Protein AF-A0A1F4E1X8-F1 (afdb_monomer)

Structure (mmCIF, N/CA/C/O backbone):
data_AF-A0A1F4E1X8-F1
#
_entry.id   AF-A0A1F4E1X8-F1
#
loop_
_atom_site.group_PDB
_atom_site.id
_atom_site.type_symbol
_atom_site.label_atom_id
_atom_site.label_alt_id
_atom_site.label_comp_id
_atom_site.label_asym_id
_atom_site.label_entity_id
_atom_site.label_seq_id
_atom_site.pdbx_PDB_ins_code
_atom_site.Cartn_x
_atom_site.Cartn_y
_atom_site.Cartn_z
_atom_site.occupancy
_atom_site.B_iso_or_equiv
_atom_site.auth_seq_id
_atom_site.auth_comp_id
_atom_site.auth_asym_id
_atom_site.auth_atom_id
_atom_site.pdbx_PDB_model_num
ATOM 1 N N . MET A 1 1 ? 28.359 8.458 -14.375 1.00 60.94 1 MET A N 1
ATOM 2 C CA . MET A 1 1 ? 27.198 7.686 -14.884 1.00 60.94 1 MET A CA 1
ATOM 3 C C . MET A 1 1 ? 26.187 7.576 -13.757 1.00 60.94 1 MET A C 1
ATOM 5 O O . MET A 1 1 ? 26.626 7.516 -12.621 1.00 60.94 1 MET A O 1
ATOM 9 N N . THR A 1 2 ? 24.880 7.568 -14.030 1.00 76.12 2 THR A N 1
ATOM 10 C CA . THR A 1 2 ? 23.882 7.317 -12.972 1.00 76.12 2 THR A CA 1
ATOM 11 C C . THR A 1 2 ? 23.731 5.809 -12.715 1.00 76.12 2 THR A C 1
ATOM 13 O O . THR A 1 2 ? 23.886 5.029 -13.663 1.00 76.12 2 THR A O 1
ATOM 16 N N . PRO A 1 3 ? 23.420 5.372 -11.478 1.00 74.44 3 PRO A N 1
ATOM 17 C CA . PRO A 1 3 ? 23.274 3.952 -11.136 1.00 74.44 3 PRO A CA 1
ATOM 18 C C . PRO A 1 3 ? 22.186 3.251 -11.964 1.00 74.44 3 PRO A C 1
ATOM 20 O O . PRO A 1 3 ? 22.418 2.148 -12.460 1.00 74.44 3 PRO A O 1
ATOM 23 N N . ALA A 1 4 ? 21.064 3.925 -12.239 1.00 74.06 4 ALA A N 1
ATOM 24 C CA . ALA A 1 4 ? 20.021 3.439 -13.146 1.00 74.06 4 ALA A CA 1
ATOM 25 C C . ALA A 1 4 ? 20.551 3.129 -14.560 1.00 74.06 4 ALA A C 1
ATOM 27 O O . ALA A 1 4 ? 20.242 2.090 -15.143 1.00 74.06 4 ALA A O 1
ATOM 28 N N . THR A 1 5 ? 21.417 3.998 -15.097 1.00 81.00 5 THR A N 1
ATOM 29 C CA . THR A 1 5 ? 22.022 3.802 -16.425 1.00 81.00 5 THR A CA 1
ATOM 30 C C . THR A 1 5 ? 22.963 2.597 -16.441 1.00 81.00 5 THR A C 1
ATOM 32 O O . THR A 1 5 ? 23.059 1.908 -17.453 1.00 81.00 5 THR A O 1
ATOM 35 N N . ILE A 1 6 ? 23.662 2.324 -15.334 1.00 83.31 6 ILE A N 1
ATOM 36 C CA . ILE A 1 6 ? 24.550 1.159 -15.211 1.00 83.31 6 ILE A CA 1
ATOM 37 C C . ILE A 1 6 ? 23.730 -0.133 -15.226 1.00 83.31 6 ILE A C 1
ATOM 39 O O . ILE A 1 6 ? 24.081 -1.059 -15.951 1.00 83.31 6 ILE A O 1
ATOM 43 N N . ILE A 1 7 ? 22.614 -0.177 -14.490 1.00 82.19 7 ILE A N 1
ATOM 44 C CA . ILE A 1 7 ? 21.710 -1.337 -14.460 1.00 82.19 7 ILE A CA 1
ATOM 45 C C . ILE A 1 7 ? 21.128 -1.599 -15.855 1.00 82.19 7 ILE A C 1
ATOM 47 O O . ILE A 1 7 ? 21.189 -2.727 -16.340 1.00 82.19 7 ILE A O 1
ATOM 51 N N . GLN A 1 8 ? 20.635 -0.557 -16.530 1.00 80.12 8 GLN A N 1
ATOM 52 C CA . GLN A 1 8 ? 20.043 -0.677 -17.864 1.00 80.12 8 GLN A CA 1
ATOM 53 C C . GLN A 1 8 ? 21.062 -1.139 -18.917 1.00 80.12 8 GLN A C 1
ATOM 55 O O . GLN A 1 8 ? 20.764 -2.008 -19.734 1.00 80.12 8 GLN A O 1
ATOM 60 N N . LYS A 1 9 ? 22.280 -0.585 -18.898 1.00 84.62 9 LYS A N 1
ATOM 61 C CA . LYS A 1 9 ? 23.338 -0.986 -19.836 1.00 84.62 9 LYS A CA 1
ATOM 62 C C . LYS A 1 9 ? 23.840 -2.401 -19.563 1.00 84.62 9 LYS A C 1
ATOM 64 O O . LYS A 1 9 ? 24.003 -3.162 -20.507 1.00 84.62 9 LYS A O 1
ATOM 69 N N . ALA A 1 10 ? 24.001 -2.778 -18.293 1.00 84.62 10 ALA A N 1
ATOM 70 C CA . ALA A 1 10 ? 24.346 -4.146 -17.921 1.00 84.62 10 ALA A CA 1
ATOM 71 C C . ALA A 1 10 ? 23.295 -5.141 -18.438 1.00 84.62 10 ALA A C 1
ATOM 73 O O . ALA A 1 10 ? 23.662 -6.149 -19.037 1.00 84.62 10 ALA A O 1
ATOM 74 N N . GLN A 1 11 ? 22.003 -4.823 -18.300 1.00 84.31 11 GLN A N 1
ATOM 75 C CA . GLN A 1 11 ? 20.916 -5.645 -18.842 1.00 84.31 11 GLN A CA 1
ATOM 76 C C . GLN A 1 11 ? 20.963 -5.752 -20.372 1.00 84.31 11 GLN A C 1
ATOM 78 O O . GLN A 1 11 ? 20.772 -6.844 -20.902 1.00 84.31 11 GLN A O 1
ATOM 83 N N . ALA A 1 12 ? 21.254 -4.655 -21.078 1.00 85.38 12 ALA A N 1
ATOM 84 C CA . ALA A 1 12 ? 21.397 -4.653 -22.536 1.00 85.38 12 ALA A CA 1
ATOM 85 C C . ALA A 1 12 ? 22.574 -5.522 -23.023 1.00 85.38 12 ALA A C 1
ATOM 87 O O . ALA A 1 12 ? 22.482 -6.147 -24.075 1.00 85.38 12 ALA A O 1
ATOM 88 N N . ASP A 1 13 ? 23.643 -5.616 -22.229 1.00 84.31 13 ASP A N 1
ATOM 89 C CA . ASP A 1 13 ? 24.778 -6.526 -22.437 1.00 84.31 13 ASP A CA 1
ATOM 90 C C . ASP A 1 13 ? 24.512 -7.966 -21.930 1.00 84.31 13 ASP A C 1
ATOM 92 O O . ASP A 1 13 ? 25.426 -8.789 -21.874 1.00 84.31 13 ASP A O 1
ATOM 96 N N . GLY A 1 14 ? 23.278 -8.292 -21.526 1.00 85.31 14 GLY A N 1
ATOM 97 C CA . GLY A 1 14 ? 22.894 -9.631 -21.062 1.00 85.31 14 GLY A CA 1
ATOM 98 C C . GLY A 1 14 ? 23.274 -9.948 -19.610 1.00 85.31 14 GLY A C 1
ATOM 99 O O . GLY A 1 14 ? 23.247 -11.111 -19.202 1.00 85.31 14 GLY A O 1
ATOM 100 N N . VAL A 1 15 ? 23.624 -8.936 -18.811 1.00 87.94 15 VAL A N 1
ATOM 101 C CA . VAL A 1 15 ? 23.948 -9.059 -17.383 1.00 87.94 15 VAL A CA 1
ATOM 102 C C . VAL A 1 15 ? 22.785 -8.561 -16.530 1.00 87.94 15 VAL A C 1
ATOM 104 O O . VAL A 1 15 ? 22.489 -7.374 -16.446 1.00 87.94 15 VAL A O 1
ATOM 107 N N . THR A 1 16 ? 22.149 -9.480 -15.817 1.00 84.06 16 THR A N 1
ATOM 108 C CA . THR A 1 16 ? 21.112 -9.177 -14.831 1.00 84.06 16 THR A CA 1
ATOM 109 C C . THR A 1 16 ? 21.729 -9.019 -13.446 1.00 84.06 16 THR A C 1
ATOM 111 O O . THR A 1 16 ? 22.480 -9.880 -12.986 1.00 84.06 16 THR A O 1
ATOM 114 N N . LEU A 1 17 ? 21.389 -7.932 -12.757 1.00 83.19 17 LEU A N 1
ATOM 115 C CA . LEU A 1 17 ? 21.809 -7.666 -11.383 1.00 83.19 17 LEU A CA 1
ATOM 116 C C . LEU A 1 17 ? 20.647 -7.954 -10.435 1.00 83.19 17 LEU A C 1
ATOM 118 O O . LEU A 1 17 ? 19.579 -7.366 -10.565 1.00 83.19 17 LEU A O 1
ATOM 122 N N . ILE A 1 18 ? 20.859 -8.854 -9.479 1.00 78.62 18 ILE A N 1
ATOM 123 C CA . ILE A 1 18 ? 19.856 -9.260 -8.494 1.00 78.62 18 ILE A CA 1
ATOM 124 C C . ILE A 1 18 ? 20.392 -8.936 -7.106 1.00 78.62 18 ILE A C 1
ATOM 126 O O . ILE A 1 18 ? 21.485 -9.371 -6.736 1.00 78.62 18 ILE A O 1
ATOM 130 N N . LEU A 1 19 ? 19.624 -8.189 -6.317 1.00 80.56 19 LEU A N 1
ATOM 131 C CA . LEU A 1 19 ? 19.955 -7.944 -4.919 1.00 80.56 19 LEU A CA 1
ATOM 132 C C . LEU A 1 19 ? 19.470 -9.117 -4.060 1.00 80.56 19 LEU A C 1
ATOM 134 O O . LEU A 1 19 ? 18.307 -9.504 -4.108 1.00 80.56 19 LEU A O 1
ATOM 138 N N . SER A 1 20 ? 20.375 -9.683 -3.268 1.00 71.31 20 SER A N 1
ATOM 139 C CA . SER A 1 20 ? 20.057 -10.737 -2.302 1.00 71.31 20 SER A CA 1
ATOM 140 C C . SER A 1 20 ? 19.479 -10.123 -1.018 1.00 71.31 20 SER A C 1
ATOM 142 O O . SER A 1 20 ? 19.856 -8.999 -0.681 1.00 71.31 20 SER A O 1
ATOM 144 N N . PRO A 1 21 ? 18.668 -10.858 -0.230 1.00 57.62 21 PRO A N 1
ATOM 145 C CA . PRO A 1 21 ? 18.112 -10.370 1.042 1.00 57.62 21 PRO A CA 1
ATOM 146 C C . PRO A 1 21 ? 19.171 -9.888 2.047 1.00 57.62 21 PRO A C 1
ATOM 148 O O . PRO A 1 21 ? 18.915 -9.010 2.862 1.00 57.62 21 PRO A O 1
ATOM 151 N N . SER A 1 22 ? 20.392 -10.421 1.952 1.00 68.12 22 SER A N 1
ATOM 152 C CA . SER A 1 22 ? 21.562 -10.019 2.741 1.00 68.12 22 SER A CA 1
ATOM 153 C C . SER A 1 22 ? 22.241 -8.721 2.269 1.00 68.12 22 SER A C 1
ATOM 155 O O . SER A 1 22 ? 23.278 -8.348 2.810 1.00 68.12 22 SER A O 1
ATOM 157 N N . GLY A 1 23 ? 21.719 -8.046 1.239 1.00 66.75 23 GLY A N 1
ATOM 158 C CA . GLY A 1 23 ? 22.307 -6.824 0.675 1.00 66.75 23 GLY A CA 1
ATOM 159 C C . GLY A 1 23 ? 23.477 -7.064 -0.288 1.00 66.75 23 GLY A C 1
ATOM 160 O O . GLY A 1 23 ? 24.244 -6.149 -0.578 1.00 66.75 23 GLY A O 1
ATOM 161 N N . THR A 1 24 ? 23.640 -8.290 -0.791 1.00 76.06 24 THR A N 1
ATOM 162 C CA . THR A 1 24 ? 24.697 -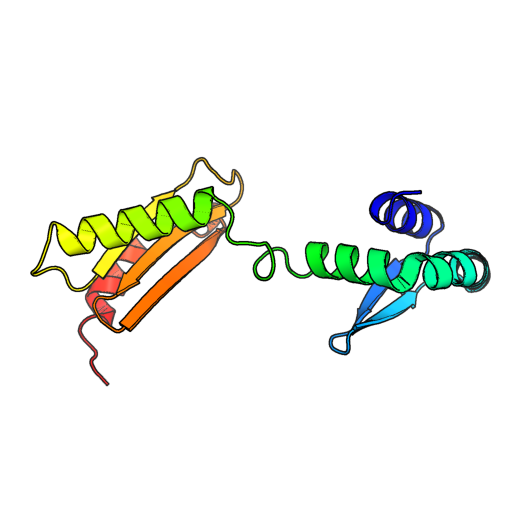8.628 -1.761 1.00 76.06 24 THR A CA 1
ATOM 163 C C . THR A 1 24 ? 24.164 -8.585 -3.192 1.00 76.06 24 THR A C 1
ATOM 165 O O . THR A 1 24 ? 23.126 -9.181 -3.475 1.00 76.06 24 THR A O 1
ATOM 168 N N . ILE A 1 25 ? 24.882 -7.924 -4.107 1.00 81.81 25 ILE A N 1
ATOM 169 C CA . ILE A 1 25 ? 24.559 -7.927 -5.542 1.00 81.81 25 ILE A CA 1
ATOM 170 C C . ILE A 1 25 ? 25.085 -9.218 -6.169 1.00 81.81 25 ILE A C 1
ATOM 172 O O . ILE A 1 25 ? 26.279 -9.515 -6.097 1.00 81.81 25 ILE A O 1
ATOM 176 N N . LYS A 1 26 ? 24.199 -9.959 -6.827 1.00 82.19 26 LYS A N 1
ATOM 177 C CA . LYS A 1 26 ? 24.525 -11.099 -7.676 1.00 82.19 26 LYS A CA 1
ATOM 178 C C . LYS A 1 26 ? 24.362 -10.687 -9.135 1.00 82.19 26 LYS A C 1
ATOM 180 O O . LYS A 1 26 ? 23.270 -10.310 -9.544 1.00 82.19 26 LYS A O 1
ATOM 185 N N . ALA A 1 27 ? 25.438 -10.770 -9.910 1.00 84.50 27 ALA A N 1
ATOM 186 C CA . ALA A 1 27 ? 25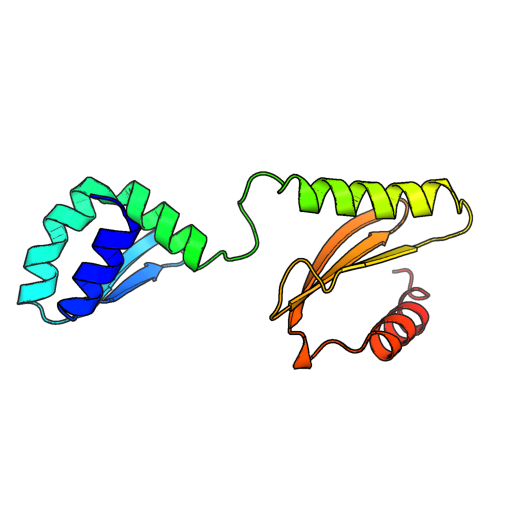.386 -10.611 -11.359 1.00 84.50 27 ALA A CA 1
ATOM 187 C C . ALA A 1 27 ? 25.191 -11.987 -12.010 1.00 84.50 27 ALA A C 1
ATOM 189 O O . ALA A 1 27 ? 25.929 -12.927 -11.705 1.00 84.50 27 ALA A O 1
ATOM 190 N N . ALA A 1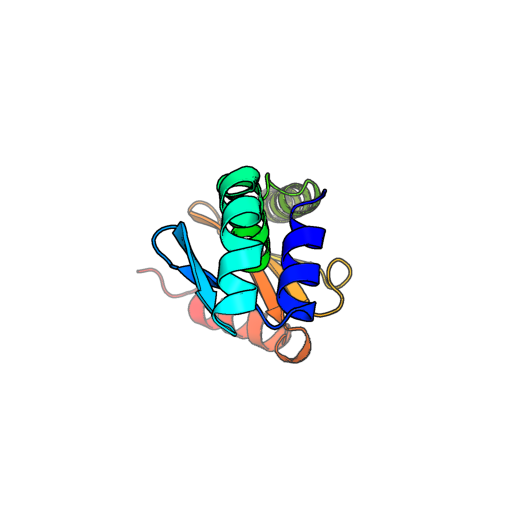 28 ? 24.197 -12.111 -12.880 1.00 82.50 28 ALA A N 1
ATOM 19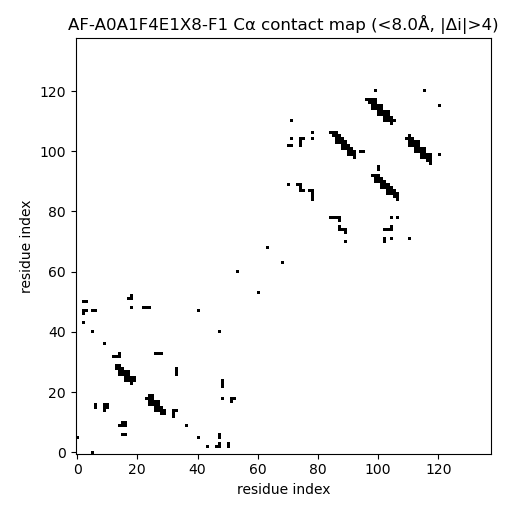1 C CA . ALA A 1 28 ? 23.905 -13.308 -13.655 1.00 82.50 28 ALA A CA 1
ATOM 192 C C . ALA A 1 28 ? 23.897 -12.950 -15.143 1.00 82.50 28 ALA A C 1
ATOM 194 O O . ALA A 1 28 ? 23.275 -11.971 -15.533 1.00 82.50 28 ALA A O 1
ATOM 195 N N . GLY A 1 29 ? 24.594 -13.723 -15.967 1.00 85.56 29 GLY A N 1
ATOM 196 C CA . GLY A 1 29 ? 24.742 -13.448 -17.393 1.00 85.56 29 GLY A CA 1
ATOM 197 C C . GLY A 1 29 ? 25.935 -14.193 -17.974 1.00 85.56 29 GLY A C 1
ATOM 198 O O . GLY A 1 29 ? 26.547 -15.030 -17.301 1.00 85.56 29 GLY A O 1
ATOM 199 N N . GLU A 1 30 ? 26.277 -13.874 -19.218 1.00 87.62 30 GLU A N 1
ATOM 200 C CA . GLU A 1 30 ? 27.468 -14.411 -19.869 1.00 87.62 30 GLU A CA 1
ATOM 201 C C . GLU A 1 30 ? 28.740 -14.015 -19.101 1.00 87.62 30 GLU A C 1
ATOM 203 O O . GLU A 1 30 ? 28.899 -12.874 -18.665 1.00 87.62 30 GLU A O 1
ATOM 208 N N . ARG A 1 31 ? 29.668 -14.963 -18.919 1.00 82.31 31 ARG A N 1
ATOM 209 C CA . ARG A 1 31 ? 30.850 -14.783 -18.059 1.00 82.31 31 ARG A CA 1
ATOM 210 C C . ARG A 1 31 ? 31.749 -13.628 -18.510 1.00 82.31 31 ARG A C 1
ATOM 212 O O . ARG A 1 31 ? 32.330 -12.954 -17.659 1.00 82.31 31 ARG A O 1
ATOM 219 N N . GLU A 1 32 ? 31.853 -13.386 -19.814 1.00 86.12 32 GLU A N 1
ATOM 220 C CA . GLU A 1 32 ? 32.643 -12.281 -20.366 1.00 86.12 32 GLU A CA 1
ATOM 221 C C . GLU A 1 32 ? 31.993 -10.924 -20.078 1.00 86.12 32 GLU A C 1
ATOM 223 O O . GLU A 1 32 ? 32.658 -10.012 -19.579 1.00 86.12 32 GLU A O 1
ATOM 228 N N . ALA A 1 33 ? 30.680 -10.815 -20.290 1.00 86.06 33 ALA A N 1
ATOM 229 C CA . ALA A 1 33 ? 29.912 -9.621 -19.962 1.00 86.06 33 ALA A CA 1
ATOM 230 C C . ALA A 1 33 ? 29.934 -9.332 -18.448 1.00 86.06 33 ALA A C 1
ATOM 232 O O . ALA A 1 33 ? 30.209 -8.207 -18.030 1.00 86.06 33 ALA A O 1
ATOM 233 N N . VAL A 1 34 ? 29.755 -10.352 -17.602 1.00 86.44 34 VAL A N 1
ATOM 234 C CA . VAL A 1 34 ? 29.836 -10.210 -16.137 1.00 86.44 34 VAL A CA 1
ATOM 235 C C . VAL A 1 34 ? 31.221 -9.720 -15.699 1.00 86.44 34 VAL A C 1
ATOM 237 O O . VAL A 1 34 ? 31.309 -8.810 -14.875 1.00 86.44 34 VAL A O 1
ATOM 240 N N . ASN A 1 35 ? 32.304 -10.264 -16.265 1.00 87.31 35 ASN A N 1
ATOM 241 C CA . ASN A 1 35 ? 33.668 -9.814 -15.963 1.00 87.31 35 ASN A CA 1
ATOM 242 C C . ASN A 1 35 ? 33.928 -8.365 -16.401 1.00 87.31 35 ASN A C 1
ATOM 244 O O . ASN A 1 35 ? 34.647 -7.648 -15.707 1.00 87.31 35 ASN A O 1
ATOM 248 N N . ARG A 1 36 ? 33.321 -7.921 -17.509 1.00 87.06 36 ARG A N 1
ATOM 249 C CA . ARG A 1 36 ? 33.401 -6.531 -17.986 1.00 87.06 36 ARG A CA 1
ATOM 250 C C . ARG A 1 36 ? 32.689 -5.559 -17.044 1.00 87.06 36 ARG A C 1
ATOM 252 O O . ARG A 1 36 ? 33.201 -4.473 -16.787 1.00 87.06 36 ARG A O 1
ATOM 259 N N . TRP A 1 37 ? 31.538 -5.957 -16.505 1.00 88.88 37 TRP A N 1
ATOM 260 C CA . TRP A 1 37 ? 30.720 -5.113 -15.632 1.00 88.88 37 TRP A CA 1
ATOM 261 C C . TRP A 1 37 ? 31.144 -5.149 -14.154 1.00 88.88 37 TRP A C 1
ATOM 263 O O . TRP A 1 37 ? 30.931 -4.177 -13.435 1.00 88.88 37 TRP A O 1
ATOM 273 N N . LEU A 1 38 ? 31.804 -6.215 -13.694 1.00 84.06 38 LEU A N 1
ATOM 274 C CA . LEU A 1 38 ? 32.321 -6.380 -12.326 1.00 84.06 38 LEU A CA 1
ATOM 275 C C . LEU A 1 38 ? 33.099 -5.172 -11.752 1.00 84.06 38 LEU A C 1
ATOM 277 O O . LEU A 1 38 ? 32.801 -4.794 -10.616 1.00 84.06 38 LEU A O 1
ATOM 281 N N . PRO A 1 39 ? 34.075 -4.557 -12.454 1.00 87.50 39 PRO A N 1
ATOM 282 C CA . PRO A 1 39 ? 34.786 -3.382 -11.939 1.00 87.50 39 PRO A CA 1
ATOM 283 C C . PRO A 1 39 ? 33.871 -2.158 -11.787 1.00 87.50 39 PRO A C 1
ATOM 285 O O . PRO A 1 39 ? 33.917 -1.498 -10.752 1.00 87.50 39 PRO A O 1
ATOM 288 N N . ILE A 1 40 ? 32.978 -1.920 -12.752 1.00 86.44 40 ILE A N 1
ATOM 289 C CA . ILE A 1 40 ? 32.021 -0.800 -12.742 1.00 86.44 40 ILE A CA 1
ATOM 290 C C . ILE A 1 40 ? 31.008 -0.970 -11.598 1.00 86.44 40 ILE A C 1
ATOM 292 O O . ILE A 1 40 ? 30.717 -0.031 -10.860 1.00 86.44 40 ILE A O 1
ATOM 296 N N . ILE A 1 41 ? 30.511 -2.196 -11.397 1.00 84.00 41 ILE A N 1
ATOM 297 C CA . ILE A 1 41 ? 29.591 -2.531 -10.300 1.00 84.00 41 ILE A CA 1
ATOM 298 C C . ILE A 1 41 ? 30.275 -2.363 -8.941 1.00 84.00 41 ILE A C 1
ATOM 300 O O . ILE A 1 41 ? 29.626 -1.973 -7.977 1.00 84.00 41 ILE A O 1
ATOM 304 N N . ARG A 1 42 ? 31.574 -2.672 -8.831 1.00 84.38 42 ARG A N 1
ATOM 305 C CA . ARG A 1 42 ? 32.333 -2.492 -7.584 1.00 84.38 42 ARG A CA 1
ATOM 306 C C . ARG A 1 42 ? 32.561 -1.021 -7.253 1.00 84.38 42 ARG A C 1
ATOM 308 O O . ARG A 1 42 ? 32.445 -0.669 -6.084 1.00 84.38 42 ARG A O 1
ATOM 315 N N . GLU A 1 43 ? 32.850 -0.196 -8.255 1.00 84.75 43 GLU A N 1
ATOM 316 C CA . GLU A 1 43 ? 33.026 1.252 -8.104 1.00 84.75 43 GLU A CA 1
ATOM 317 C C . GLU A 1 43 ? 31.734 1.925 -7.619 1.00 84.75 43 GLU A C 1
ATOM 319 O O . GLU A 1 43 ? 31.742 2.644 -6.623 1.00 84.75 43 GLU A O 1
ATOM 324 N N . HIS A 1 44 ? 30.599 1.587 -8.236 1.00 82.25 44 HIS A N 1
ATOM 325 C CA . HIS A 1 44 ? 29.288 2.159 -7.911 1.00 82.25 44 HIS A CA 1
ATOM 326 C C . HIS A 1 44 ? 28.431 1.273 -6.995 1.00 82.25 44 HIS A C 1
ATOM 328 O O . HIS A 1 44 ? 27.207 1.403 -6.957 1.00 82.25 44 HIS A O 1
ATOM 334 N N . LYS A 1 45 ? 29.046 0.352 -6.240 1.00 80.44 45 LYS A N 1
ATOM 335 C CA . LYS A 1 45 ? 28.327 -0.708 -5.512 1.00 80.44 45 LYS A CA 1
ATOM 336 C C . LYS A 1 45 ? 27.223 -0.164 -4.612 1.00 80.44 45 LYS A C 1
ATOM 338 O O . LYS A 1 45 ? 26.110 -0.672 -4.654 1.00 80.44 45 LYS A O 1
ATOM 343 N N . ASN A 1 46 ? 27.529 0.842 -3.796 1.00 77.81 46 ASN A N 1
ATOM 344 C CA . ASN A 1 46 ? 26.576 1.384 -2.826 1.00 77.81 46 ASN A CA 1
ATOM 345 C C . ASN A 1 46 ? 25.393 2.074 -3.516 1.00 77.81 46 ASN A C 1
ATOM 347 O O . ASN A 1 46 ? 24.252 1.883 -3.109 1.00 77.81 46 ASN A O 1
ATOM 351 N N . GLU A 1 47 ? 25.655 2.814 -4.593 1.00 79.00 47 GLU A N 1
ATOM 352 C CA . GLU A 1 47 ? 24.616 3.490 -5.373 1.00 79.00 47 GLU A CA 1
ATOM 353 C C . GLU A 1 47 ? 23.725 2.482 -6.108 1.00 79.00 47 GLU A C 1
ATOM 355 O O . GLU A 1 47 ? 22.507 2.606 -6.080 1.00 79.00 47 GLU A O 1
ATOM 360 N N . ILE A 1 48 ? 24.312 1.431 -6.692 1.00 82.06 48 ILE A N 1
ATOM 361 C CA . ILE A 1 48 ? 23.569 0.348 -7.352 1.00 82.06 48 ILE A CA 1
ATOM 362 C C . ILE A 1 48 ? 22.761 -0.460 -6.331 1.00 82.06 48 ILE A C 1
ATOM 364 O O . ILE A 1 48 ? 21.633 -0.837 -6.624 1.00 82.06 48 ILE A O 1
ATOM 368 N N . VAL A 1 49 ? 23.296 -0.727 -5.131 1.00 81.50 49 VAL A N 1
ATOM 369 C CA . VAL A 1 49 ? 22.525 -1.369 -4.051 1.00 81.50 49 VAL A CA 1
ATOM 370 C C . VAL A 1 49 ? 21.342 -0.496 -3.657 1.00 81.50 49 VAL A C 1
ATOM 372 O O . VAL A 1 49 ? 20.254 -1.037 -3.508 1.00 81.50 49 VAL A O 1
ATOM 375 N N . ASN A 1 50 ? 21.531 0.815 -3.499 1.00 72.50 50 ASN A N 1
ATOM 376 C CA . ASN A 1 50 ? 20.443 1.727 -3.152 1.00 72.50 50 ASN A CA 1
ATOM 377 C C . ASN A 1 50 ? 19.384 1.784 -4.252 1.00 72.50 50 ASN A C 1
ATOM 379 O O . ASN A 1 50 ? 18.206 1.708 -3.936 1.00 72.50 50 ASN A O 1
ATOM 383 N N . GLU A 1 51 ? 19.789 1.820 -5.520 1.00 77.38 51 GLU A N 1
ATOM 384 C CA . GLU A 1 51 ? 18.863 1.843 -6.653 1.00 77.38 51 GLU A CA 1
ATOM 385 C C . GLU A 1 51 ? 18.121 0.510 -6.817 1.00 77.38 51 GLU A C 1
ATOM 387 O O . GLU A 1 51 ? 16.905 0.485 -6.969 1.00 77.38 51 GLU A O 1
ATOM 392 N N . LEU A 1 52 ? 18.821 -0.626 -6.709 1.00 77.69 52 LEU A N 1
ATOM 393 C CA . LEU A 1 52 ? 18.197 -1.954 -6.725 1.00 77.69 52 LEU A CA 1
ATOM 394 C C . LEU A 1 52 ? 17.321 -2.181 -5.493 1.00 77.69 52 LEU A C 1
ATOM 396 O O . LEU A 1 52 ? 16.316 -2.879 -5.579 1.00 77.69 52 LEU A O 1
ATOM 400 N N . ARG A 1 53 ? 17.690 -1.610 -4.342 1.00 72.31 53 ARG A N 1
ATOM 401 C CA . ARG A 1 53 ? 16.865 -1.624 -3.136 1.00 72.31 53 ARG A CA 1
ATOM 402 C C . ARG A 1 53 ? 15.653 -0.725 -3.315 1.00 72.31 53 ARG A C 1
ATOM 404 O O . ARG A 1 53 ? 14.599 -1.171 -2.921 1.00 72.31 53 ARG A O 1
ATOM 411 N N . ALA A 1 54 ? 15.756 0.456 -3.914 1.00 65.81 54 ALA A N 1
ATOM 412 C CA . ALA A 1 54 ? 14.612 1.317 -4.216 1.00 65.81 54 ALA A CA 1
ATOM 413 C C . ALA A 1 54 ? 13.671 0.661 -5.240 1.00 65.81 54 ALA A C 1
ATOM 415 O O . ALA A 1 54 ? 12.459 0.674 -5.059 1.00 65.81 54 ALA A O 1
ATOM 416 N N . ALA A 1 55 ? 14.224 -0.003 -6.258 1.00 66.06 55 ALA A N 1
ATOM 417 C CA . ALA A 1 55 ? 13.459 -0.758 -7.247 1.00 66.06 55 ALA A CA 1
ATOM 418 C C . ALA A 1 55 ? 12.794 -2.020 -6.660 1.00 66.06 55 ALA A C 1
ATOM 420 O O . ALA A 1 55 ? 11.669 -2.343 -7.028 1.00 66.06 55 ALA A O 1
ATOM 421 N N . ASN A 1 56 ? 13.458 -2.731 -5.737 1.00 63.72 56 ASN A N 1
ATOM 422 C CA . ASN A 1 56 ? 12.874 -3.886 -5.034 1.00 63.72 56 ASN A CA 1
ATOM 423 C C . ASN A 1 56 ? 11.929 -3.476 -3.893 1.00 63.72 56 ASN A C 1
ATOM 425 O O . ASN A 1 56 ? 10.940 -4.156 -3.633 1.00 63.72 56 ASN A O 1
ATOM 429 N N . ASN A 1 57 ? 12.237 -2.379 -3.205 1.00 52.50 57 ASN A N 1
ATOM 430 C CA . ASN A 1 57 ? 11.439 -1.753 -2.158 1.00 52.50 57 ASN A CA 1
ATOM 431 C C . ASN A 1 57 ? 10.648 -0.589 -2.755 1.00 52.50 57 ASN A C 1
ATOM 433 O O . ASN A 1 57 ? 10.744 0.534 -2.256 1.00 52.50 57 ASN A O 1
ATOM 437 N N . GLY A 1 58 ? 9.804 -0.844 -3.751 1.00 47.81 58 GLY A N 1
ATOM 438 C CA . GLY A 1 58 ? 8.770 0.112 -4.157 1.00 47.81 58 GLY A CA 1
ATOM 439 C C . GLY A 1 58 ? 7.734 0.423 -3.058 1.00 47.81 58 GLY A C 1
ATOM 440 O O . GLY A 1 58 ? 6.587 0.668 -3.397 1.00 47.81 58 GLY A O 1
ATOM 441 N N . ALA A 1 59 ? 8.080 0.365 -1.760 1.00 49.88 59 ALA A N 1
ATOM 442 C CA . ALA A 1 59 ? 7.121 0.548 -0.673 1.00 49.88 59 ALA A CA 1
ATOM 443 C C . ALA A 1 59 ? 7.636 1.018 0.712 1.00 49.88 59 ALA A C 1
ATOM 445 O O . ALA A 1 59 ? 6.775 1.359 1.512 1.00 49.88 59 ALA A O 1
ATOM 446 N N . TYR A 1 60 ? 8.935 1.048 1.084 1.00 42.22 60 TYR A N 1
ATOM 447 C CA . TYR A 1 60 ? 9.242 1.171 2.539 1.00 42.22 60 TYR A CA 1
ATOM 448 C C . TYR A 1 60 ? 10.434 1.996 3.051 1.00 42.22 60 TYR A C 1
ATOM 450 O O . TYR A 1 60 ? 10.619 2.010 4.264 1.00 42.22 60 TYR A O 1
ATOM 458 N N . ASP A 1 61 ? 11.214 2.715 2.237 1.00 42.53 61 ASP A N 1
ATOM 459 C CA . ASP A 1 61 ? 12.311 3.537 2.810 1.00 42.53 61 ASP A CA 1
ATOM 460 C C . ASP A 1 61 ? 12.576 4.856 2.066 1.00 42.53 61 ASP A C 1
ATOM 462 O O . ASP A 1 61 ? 13.705 5.338 1.978 1.00 42.53 61 ASP A O 1
ATOM 466 N N . ALA A 1 62 ? 11.520 5.451 1.505 1.00 44.53 62 ALA A N 1
ATOM 467 C CA . ALA A 1 62 ? 11.547 6.868 1.168 1.00 44.53 62 ALA A CA 1
ATOM 468 C C . ALA A 1 62 ? 11.354 7.684 2.465 1.00 44.53 62 ALA A C 1
ATOM 470 O O . ALA A 1 62 ? 10.571 7.260 3.324 1.00 44.53 62 ALA A O 1
ATOM 471 N N . PRO A 1 63 ? 12.004 8.858 2.631 1.00 47.25 63 PRO A N 1
ATOM 472 C CA . PRO A 1 63 ? 11.531 9.843 3.608 1.00 47.25 63 PRO A CA 1
ATOM 473 C C . PRO A 1 63 ? 10.020 10.025 3.402 1.00 47.25 63 PRO A C 1
ATOM 475 O O . PRO A 1 63 ? 9.596 9.933 2.249 1.00 47.25 63 PRO A O 1
ATOM 478 N N . PRO A 1 64 ? 9.210 10.219 4.466 1.00 49.91 64 PRO A N 1
ATOM 479 C CA . PRO A 1 64 ? 7.758 10.257 4.336 1.00 49.91 64 PRO A CA 1
ATOM 480 C C . PRO A 1 64 ? 7.422 11.245 3.232 1.00 49.91 64 PRO A C 1
ATOM 482 O O . PRO A 1 64 ? 7.701 12.440 3.358 1.00 49.91 64 PRO A O 1
ATOM 485 N N . ASP A 1 65 ? 6.930 10.710 2.114 1.00 56.81 65 ASP A N 1
ATOM 486 C CA . ASP A 1 65 ? 6.532 11.509 0.973 1.00 56.81 65 ASP A CA 1
ATOM 487 C C . ASP A 1 65 ? 5.611 12.594 1.534 1.00 56.81 65 ASP A C 1
ATOM 489 O O . ASP A 1 65 ? 4.735 12.288 2.351 1.00 56.81 65 ASP A O 1
ATOM 493 N N . ALA A 1 66 ? 5.833 13.869 1.206 1.00 61.00 66 ALA A N 1
ATOM 494 C CA . ALA A 1 66 ? 5.027 14.950 1.785 1.00 61.00 66 ALA A CA 1
ATOM 495 C C . ALA A 1 66 ? 3.519 14.691 1.572 1.00 61.00 66 ALA A C 1
ATOM 497 O O . ALA A 1 66 ? 2.678 15.098 2.377 1.00 61.00 66 ALA A O 1
ATOM 498 N N . THR A 1 67 ? 3.193 13.926 0.529 1.00 71.06 67 THR A N 1
ATOM 499 C CA . THR A 1 67 ? 1.865 13.397 0.242 1.00 71.06 67 THR A CA 1
ATOM 500 C C . THR A 1 67 ? 1.405 12.353 1.266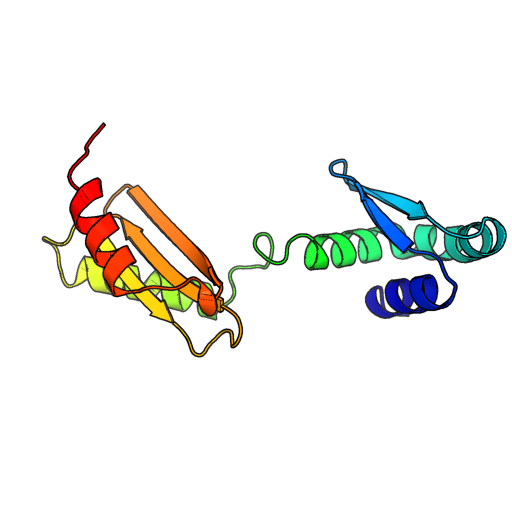 1.00 71.06 67 THR A C 1
ATOM 502 O O . THR A 1 67 ? 0.303 12.474 1.793 1.00 71.06 67 THR A O 1
ATOM 505 N N . ALA A 1 68 ? 2.236 11.366 1.607 1.00 71.06 68 ALA A N 1
ATOM 506 C CA . ALA A 1 68 ? 1.929 10.336 2.605 1.00 71.06 68 ALA A CA 1
ATOM 507 C C . ALA A 1 68 ? 1.692 10.939 4.002 1.00 71.06 68 ALA A C 1
ATOM 509 O O . ALA A 1 68 ? 0.721 10.604 4.685 1.00 71.06 68 ALA A O 1
ATOM 510 N N . GLU A 1 69 ? 2.513 11.910 4.409 1.00 77.19 69 GLU A N 1
ATOM 511 C CA . GLU A 1 69 ? 2.296 12.619 5.676 1.00 77.19 69 GLU A CA 1
ATOM 512 C C . GLU A 1 69 ? 1.012 13.465 5.636 1.00 77.19 69 GLU A C 1
ATOM 514 O O . GLU A 1 69 ? 0.245 13.471 6.600 1.00 77.19 69 GLU A O 1
ATOM 519 N N . THR A 1 70 ? 0.702 14.100 4.500 1.00 81.50 70 THR A N 1
ATOM 520 C CA . THR A 1 70 ? -0.574 14.810 4.309 1.00 81.50 70 THR A CA 1
ATOM 521 C C . THR A 1 70 ? -1.766 13.860 4.466 1.00 81.50 70 THR A C 1
ATOM 523 O O . THR A 1 70 ? -2.721 14.174 5.182 1.00 81.50 70 THR A O 1
ATOM 526 N N . ARG A 1 71 ? -1.710 12.661 3.874 1.00 83.81 71 ARG A N 1
ATOM 527 C CA . ARG A 1 71 ? -2.756 11.633 4.025 1.00 83.81 71 ARG A CA 1
ATOM 528 C C . ARG A 1 71 ? -2.918 11.189 5.469 1.00 83.81 71 ARG A C 1
ATOM 530 O O . ARG A 1 71 ? -4.040 11.131 5.981 1.00 83.81 71 ARG A O 1
ATOM 537 N N . ARG A 1 72 ? -1.800 10.934 6.152 1.00 83.81 72 ARG A N 1
ATOM 538 C CA . ARG A 1 72 ? -1.774 10.579 7.574 1.00 83.81 72 ARG A CA 1
ATOM 539 C C . ARG A 1 72 ? -2.431 11.666 8.425 1.00 83.81 72 ARG A C 1
ATOM 541 O O . ARG A 1 72 ? -3.254 11.365 9.291 1.00 83.81 72 ARG A O 1
ATOM 548 N N . GLN A 1 73 ? -2.118 12.931 8.159 1.00 85.25 73 GLN A N 1
ATOM 549 C CA . GLN A 1 73 ? -2.715 14.063 8.862 1.00 85.25 73 GLN A CA 1
ATOM 550 C C . GLN A 1 73 ? -4.222 14.169 8.610 1.00 85.25 73 GLN A C 1
ATOM 552 O O . GLN A 1 73 ? -4.962 14.430 9.558 1.00 85.25 73 GLN A O 1
ATOM 557 N N . ARG A 1 74 ? -4.702 13.885 7.391 1.00 85.75 74 ARG A N 1
ATOM 558 C CA . ARG A 1 74 ? -6.143 13.880 7.074 1.00 85.75 74 ARG A CA 1
ATOM 559 C C . ARG A 1 74 ? -6.913 12.842 7.887 1.00 85.75 74 ARG A C 1
ATOM 561 O O . ARG A 1 74 ? -7.898 13.199 8.527 1.00 85.75 74 ARG A O 1
ATOM 568 N N . VAL A 1 75 ? -6.460 11.586 7.942 1.00 87.00 75 VAL A N 1
ATOM 569 C CA . VAL A 1 75 ? -7.160 10.550 8.734 1.00 87.00 75 VAL A CA 1
ATOM 570 C C . VAL A 1 75 ? -7.119 10.837 10.238 1.00 87.00 75 VAL A C 1
ATOM 572 O O . VAL A 1 75 ? -8.077 10.552 10.957 1.00 87.00 75 VAL A O 1
ATOM 575 N N . LEU A 1 76 ? -6.037 11.447 10.732 1.00 86.75 76 LEU A N 1
ATOM 576 C CA . LEU A 1 76 ? -5.945 11.875 12.127 1.00 86.75 76 LEU A CA 1
ATOM 577 C C . LEU A 1 76 ? -6.869 13.062 12.421 1.00 86.75 76 LEU A C 1
ATOM 579 O O . LEU A 1 76 ? -7.496 13.079 13.479 1.00 86.75 76 LEU A O 1
ATOM 583 N N . ALA A 1 77 ? -6.992 14.020 11.500 1.00 87.88 77 ALA A N 1
ATOM 584 C CA . ALA A 1 77 ? -7.958 15.110 11.606 1.00 87.88 77 ALA A CA 1
ATOM 585 C C . ALA A 1 77 ? -9.392 14.564 11.664 1.00 87.88 77 ALA A C 1
ATOM 587 O O . ALA A 1 77 ? -10.116 14.891 12.600 1.00 87.88 77 ALA A O 1
ATOM 588 N N . MET A 1 78 ? -9.743 13.614 10.790 1.00 85.75 78 MET A N 1
ATOM 589 C CA . MET A 1 78 ? -11.057 12.957 10.804 1.00 85.75 78 MET A CA 1
ATOM 590 C C . MET A 1 78 ? -11.358 12.260 12.139 1.00 85.75 78 MET A C 1
ATOM 592 O O . MET A 1 78 ? -12.478 12.356 12.646 1.00 85.75 78 MET A O 1
ATOM 596 N N . LEU A 1 79 ? -10.368 11.588 12.746 1.00 87.00 79 LEU A N 1
ATOM 597 C CA . LEU A 1 79 ? -10.517 11.032 14.097 1.00 87.00 79 LEU A CA 1
ATOM 598 C C . LEU A 1 79 ? -10.685 12.1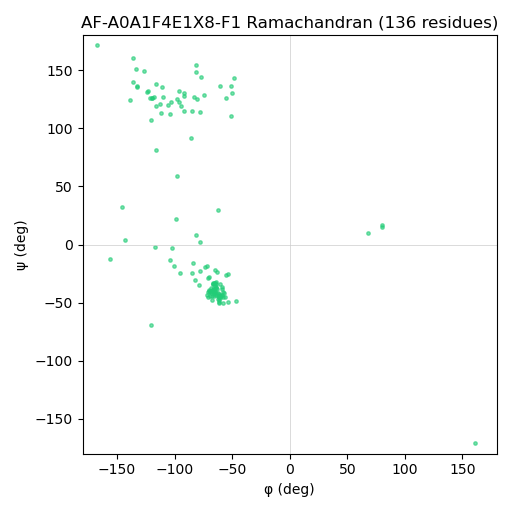35 15.152 1.00 87.00 79 LEU A C 1
ATOM 600 O O . LEU A 1 79 ? -11.456 11.974 16.097 1.00 87.00 79 LEU A O 1
ATOM 604 N N . ARG A 1 80 ? -9.981 13.262 15.039 1.00 85.44 80 ARG A N 1
ATOM 605 C CA . ARG A 1 80 ? -10.139 14.374 15.991 1.00 85.44 80 ARG A CA 1
ATOM 606 C C . ARG A 1 80 ? -11.528 15.004 15.908 1.00 85.44 80 ARG A C 1
ATOM 608 O O . ARG A 1 80 ? -12.103 15.289 16.953 1.00 85.44 80 ARG A O 1
ATOM 615 N N . GLU A 1 81 ? -12.060 15.172 14.702 1.00 89.31 81 GLU A N 1
ATOM 616 C CA . GLU A 1 81 ? -13.393 15.735 14.452 1.00 89.31 81 GLU A CA 1
ATOM 617 C C . GLU A 1 81 ? -14.521 14.791 14.887 1.00 89.31 81 GLU A C 1
ATOM 619 O O . GLU A 1 81 ? -15.582 15.248 15.302 1.00 89.31 81 GLU A O 1
ATOM 624 N N . ASN A 1 82 ? -14.277 13.476 14.869 1.00 84.88 82 ASN A N 1
ATOM 625 C CA . ASN A 1 82 ? -15.253 12.460 15.258 1.00 84.88 82 ASN A CA 1
ATOM 626 C C . ASN A 1 82 ? -14.770 11.681 16.491 1.00 84.88 82 ASN A C 1
ATOM 628 O O . ASN A 1 82 ? -14.239 10.576 16.351 1.00 84.88 82 ASN A O 1
ATOM 632 N N . PRO A 1 83 ? -14.939 12.208 17.718 1.00 82.88 83 PRO A N 1
ATOM 633 C CA . PRO A 1 83 ? -14.366 11.616 18.929 1.00 82.88 83 PRO A CA 1
ATOM 634 C C . PRO A 1 83 ? -14.897 10.211 19.256 1.00 82.88 83 PRO A C 1
ATOM 636 O O . PRO A 1 83 ? -14.198 9.440 19.911 1.00 82.88 83 PRO A O 1
ATOM 639 N N . THR A 1 84 ? -16.090 9.856 18.775 1.00 83.62 84 THR A N 1
ATOM 640 C CA . THR A 1 84 ? -16.695 8.523 18.930 1.00 83.62 84 THR A CA 1
ATOM 641 C C . THR A 1 84 ? -16.228 7.520 17.871 1.00 83.62 84 THR A C 1
ATOM 643 O O . THR A 1 84 ? -16.385 6.315 18.064 1.00 83.62 84 THR A O 1
ATOM 646 N N . ALA A 1 85 ? -15.620 7.980 16.770 1.00 83.25 85 ALA A N 1
ATOM 647 C CA . ALA A 1 85 ? -15.119 7.105 15.719 1.00 83.25 85 ALA A CA 1
ATOM 648 C C . ALA A 1 85 ? -13.834 6.393 16.168 1.00 83.25 85 ALA A C 1
ATOM 650 O O . ALA A 1 85 ? -12.862 7.015 16.622 1.00 83.25 85 ALA A O 1
ATOM 651 N N . ARG A 1 86 ? -13.829 5.064 16.023 1.00 81.94 86 ARG A N 1
ATOM 652 C CA . ARG A 1 86 ? -12.686 4.197 16.350 1.00 81.94 86 ARG A CA 1
ATOM 653 C C . ARG A 1 86 ? -11.653 4.141 15.223 1.00 81.94 86 ARG A C 1
ATOM 655 O O . ARG A 1 86 ? -10.464 3.982 15.500 1.00 81.94 86 ARG A O 1
ATOM 662 N N . TYR A 1 87 ? -12.105 4.285 13.984 1.00 83.69 87 TYR A N 1
ATOM 663 C CA . TYR A 1 87 ? -11.295 4.235 12.774 1.00 83.69 87 TYR A CA 1
ATOM 664 C C . TYR A 1 87 ? -11.644 5.398 11.840 1.00 83.69 87 TYR A C 1
ATOM 666 O O . TYR A 1 87 ? -12.771 5.888 11.848 1.00 83.69 87 TYR A O 1
ATOM 674 N N . ALA A 1 88 ? -10.667 5.833 11.048 1.00 85.94 88 ALA A N 1
ATOM 675 C CA . ALA A 1 88 ? -10.858 6.761 9.938 1.00 85.94 88 ALA A CA 1
ATOM 676 C C . ALA A 1 88 ? -10.071 6.261 8.732 1.00 85.94 88 ALA A C 1
ATOM 678 O O . ALA A 1 88 ? -8.956 5.755 8.887 1.00 85.94 88 ALA A O 1
ATOM 679 N N . ILE A 1 89 ? -10.669 6.385 7.550 1.00 86.56 89 ILE A N 1
ATOM 680 C CA . ILE A 1 89 ? -10.113 5.868 6.303 1.00 86.56 89 ILE A CA 1
ATOM 681 C C . ILE A 1 89 ? -10.203 6.952 5.245 1.00 86.56 89 ILE A C 1
ATOM 683 O O . ILE A 1 89 ? -11.238 7.602 5.105 1.00 86.56 89 ILE A O 1
ATOM 687 N N . VAL A 1 90 ? -9.118 7.116 4.499 1.00 87.31 90 VAL A N 1
ATOM 688 C CA . VAL A 1 90 ? -9.066 7.927 3.287 1.00 87.31 90 VAL A CA 1
ATOM 689 C C . VAL A 1 90 ? -8.595 7.030 2.155 1.00 87.31 90 VAL A C 1
ATOM 691 O O . VAL A 1 90 ? -7.614 6.303 2.299 1.00 87.31 90 VAL A O 1
ATOM 694 N N . THR A 1 91 ? -9.308 7.094 1.038 1.00 86.38 91 THR A N 1
ATOM 695 C CA . THR A 1 91 ? -8.946 6.406 -0.198 1.00 86.38 91 THR A CA 1
ATOM 696 C C . THR A 1 91 ? -8.524 7.450 -1.220 1.00 86.38 91 THR A C 1
ATOM 698 O O . THR A 1 91 ? -9.286 8.374 -1.503 1.00 86.38 91 THR A O 1
ATOM 701 N N . GLU A 1 92 ? -7.342 7.289 -1.804 1.00 83.31 92 GLU A N 1
ATOM 702 C CA . GLU A 1 92 ? -6.851 8.124 -2.897 1.00 83.31 92 GLU A CA 1
ATOM 703 C C . GLU A 1 92 ? -6.585 7.264 -4.129 1.00 83.31 92 GLU A C 1
ATOM 705 O O . GLU A 1 92 ? -5.883 6.255 -4.077 1.00 83.31 92 GLU A O 1
ATOM 710 N N . THR A 1 93 ? -7.186 7.664 -5.248 1.00 80.19 93 THR A N 1
ATOM 711 C CA . THR A 1 93 ? -7.101 6.945 -6.531 1.00 80.19 93 THR A CA 1
ATOM 712 C C . THR A 1 93 ? -6.419 7.766 -7.625 1.00 80.19 93 THR A C 1
ATOM 714 O O . THR A 1 93 ? -6.280 7.285 -8.747 1.00 80.19 93 THR A O 1
ATOM 717 N N . GLU A 1 94 ? -6.033 9.007 -7.315 1.00 76.31 94 GLU A N 1
ATOM 718 C CA . GLU A 1 94 ? -5.420 9.953 -8.257 1.00 76.31 94 GLU A CA 1
ATOM 719 C C . GLU A 1 94 ? -3.892 9.938 -8.187 1.00 76.31 94 GLU A C 1
ATOM 721 O O . GLU A 1 94 ? -3.222 10.307 -9.145 1.00 76.31 94 GLU A O 1
ATOM 726 N N . SER A 1 95 ? -3.328 9.523 -7.052 1.00 69.31 95 SER A N 1
ATOM 727 C CA . SER A 1 95 ? -1.883 9.573 -6.827 1.00 69.31 95 SER A CA 1
ATOM 728 C C . SER A 1 95 ? -1.111 8.451 -7.509 1.00 69.31 95 SER A C 1
ATOM 730 O O . SER A 1 95 ? 0.083 8.601 -7.741 1.00 69.31 95 SER A O 1
ATOM 732 N N . ASP A 1 96 ? -1.779 7.339 -7.804 1.00 72.56 96 ASP A N 1
ATOM 733 C CA . ASP A 1 96 ? -1.202 6.194 -8.493 1.00 72.56 96 ASP A CA 1
ATOM 734 C C . ASP A 1 96 ? -2.240 5.666 -9.508 1.00 72.56 96 ASP A C 1
ATOM 736 O O . ASP A 1 96 ? -3.396 5.424 -9.142 1.00 72.56 96 ASP A O 1
ATOM 740 N N . PRO A 1 97 ? -1.892 5.561 -10.804 1.00 75.12 97 PRO A N 1
ATOM 741 C CA . PRO A 1 97 ? -2.819 5.075 -11.822 1.00 75.12 97 PRO A CA 1
ATOM 742 C C . PRO A 1 97 ? -3.106 3.569 -11.697 1.00 75.12 97 PRO A C 1
ATOM 744 O O . PRO A 1 97 ? -4.209 3.137 -12.042 1.00 75.12 97 PRO A O 1
ATOM 747 N N . ASP A 1 98 ? -2.161 2.787 -11.170 1.00 76.81 98 ASP A N 1
ATOM 748 C CA . ASP A 1 98 ? -2.212 1.323 -11.091 1.00 76.81 98 ASP A CA 1
ATOM 749 C C . ASP A 1 98 ? -2.623 0.814 -9.698 1.00 76.81 98 ASP A C 1
ATOM 751 O O . ASP A 1 98 ? -3.09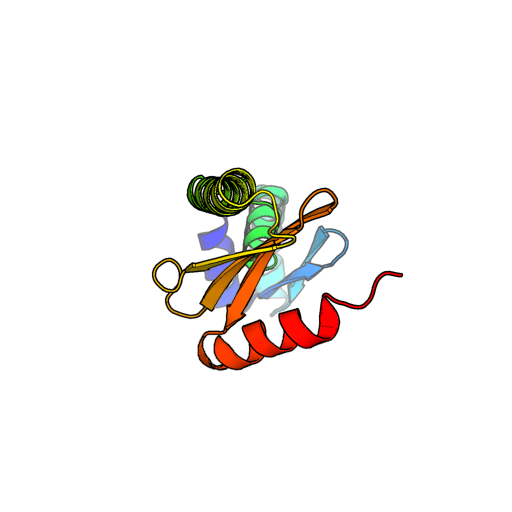2 -0.323 -9.555 1.00 76.81 98 ASP A O 1
ATOM 755 N N . ALA A 1 99 ? -2.512 1.655 -8.666 1.00 77.75 99 ALA A N 1
ATOM 756 C CA . ALA A 1 99 ? -2.883 1.328 -7.294 1.00 77.75 99 ALA A CA 1
ATOM 757 C C . ALA A 1 99 ? -3.852 2.339 -6.665 1.00 77.75 99 ALA A C 1
ATOM 759 O O . ALA A 1 99 ? -3.846 3.535 -6.925 1.00 77.75 99 ALA A O 1
ATOM 760 N N . VAL A 1 100 ? -4.687 1.834 -5.766 1.00 83.38 100 VAL A N 1
ATOM 761 C CA . VAL A 1 100 ? -5.487 2.627 -4.843 1.00 83.38 100 VAL A CA 1
ATOM 762 C C . VAL A 1 100 ? -4.763 2.676 -3.512 1.00 83.38 100 VAL A C 1
ATOM 764 O O . VAL A 1 100 ? -4.438 1.640 -2.925 1.00 83.38 100 VAL A O 1
ATOM 767 N N . ILE A 1 101 ? -4.529 3.888 -3.031 1.00 87.38 101 ILE A N 1
ATOM 768 C CA . ILE A 1 101 ? -3.868 4.114 -1.758 1.00 87.38 101 ILE A CA 1
ATOM 769 C C . ILE A 1 101 ? -4.936 4.274 -0.686 1.00 87.38 101 ILE A C 1
ATOM 771 O O . ILE A 1 101 ? -5.773 5.174 -0.745 1.00 87.38 101 ILE A O 1
ATOM 775 N N . VAL A 1 102 ? -4.907 3.384 0.300 1.00 87.31 102 VAL A N 1
ATOM 776 C CA . VAL A 1 102 ? -5.825 3.388 1.435 1.00 87.31 102 VAL A CA 1
ATOM 777 C C . VAL A 1 102 ? -5.048 3.738 2.691 1.00 87.31 102 VAL A C 1
ATOM 779 O O . VAL A 1 102 ? -4.228 2.956 3.169 1.00 87.31 102 VAL A O 1
ATOM 782 N N . THR A 1 103 ? -5.332 4.900 3.263 1.00 88.94 103 THR A N 1
ATOM 783 C CA . THR A 1 103 ? -4.783 5.315 4.553 1.00 88.94 103 THR A CA 1
ATOM 784 C C . THR A 1 103 ? -5.792 4.994 5.647 1.00 88.94 103 THR A C 1
ATOM 786 O O . THR A 1 103 ? -6.921 5.478 5.610 1.00 88.94 103 THR A O 1
ATOM 789 N N . LEU A 1 104 ? -5.389 4.199 6.637 1.00 88.50 104 LEU A N 1
ATOM 790 C CA . LEU A 1 104 ? -6.213 3.792 7.775 1.00 88.50 104 LEU A CA 1
ATOM 791 C C . LEU A 1 104 ? -5.588 4.299 9.074 1.00 88.50 104 LEU A C 1
ATOM 793 O O . LEU A 1 104 ? -4.439 3.988 9.381 1.00 88.50 104 LEU A O 1
ATOM 797 N N . ALA A 1 105 ? -6.368 5.007 9.888 1.00 87.94 105 ALA A N 1
ATOM 798 C CA . ALA A 1 105 ? -6.025 5.316 11.272 1.00 87.94 105 ALA A CA 1
ATOM 799 C C . ALA A 1 105 ? -6.938 4.568 12.243 1.00 87.94 105 ALA A C 1
ATOM 801 O O . ALA A 1 105 ? -8.159 4.573 12.093 1.00 87.94 105 ALA A O 1
ATOM 802 N N . ILE A 1 106 ? -6.340 3.986 13.281 1.00 85.75 106 ILE A N 1
ATOM 803 C CA . ILE A 1 106 ? -7.023 3.329 14.395 1.00 85.75 106 ILE A CA 1
ATOM 804 C C . ILE A 1 106 ? -6.703 4.111 15.668 1.00 85.75 106 ILE A C 1
ATOM 806 O O . ILE A 1 106 ? -5.542 4.210 16.085 1.00 85.75 106 ILE A O 1
ATOM 810 N N . ARG A 1 107 ? -7.740 4.653 16.313 1.00 83.19 107 ARG A N 1
ATOM 811 C CA . ARG A 1 107 ? -7.594 5.490 17.509 1.00 83.19 107 ARG A CA 1
ATOM 812 C C . ARG A 1 107 ? -6.815 4.758 18.604 1.00 83.19 107 ARG A C 1
ATOM 814 O O . ARG A 1 107 ? -7.179 3.657 19.008 1.00 83.19 107 ARG A O 1
ATOM 821 N N . GLY A 1 108 ? -5.750 5.398 19.093 1.00 80.12 108 GLY A N 1
ATOM 822 C CA . GLY A 1 108 ? -4.924 4.891 20.193 1.00 80.12 108 GLY A CA 1
ATOM 823 C C . GLY A 1 108 ? -4.112 3.633 19.869 1.00 80.12 108 GLY A C 1
ATOM 824 O O . GLY A 1 108 ? -3.559 3.032 20.785 1.00 80.12 108 GLY A O 1
ATOM 825 N N . ARG A 1 109 ? -4.050 3.210 18.598 1.00 83.75 109 ARG A N 1
ATOM 826 C CA . ARG A 1 109 ? -3.291 2.026 18.175 1.00 83.75 109 ARG A CA 1
ATOM 827 C C . ARG A 1 109 ? -2.217 2.384 17.155 1.00 83.75 109 ARG A C 1
ATOM 829 O O . ARG A 1 109 ? -1.040 2.302 17.480 1.00 83.75 109 ARG A O 1
ATOM 836 N N . ALA A 1 110 ? -2.607 2.763 15.939 1.00 82.19 110 ALA A N 1
ATOM 837 C CA . ALA A 1 110 ? -1.668 2.989 14.843 1.00 82.19 110 ALA A CA 1
ATOM 838 C C . ALA A 1 110 ? -2.328 3.706 13.657 1.00 82.19 110 ALA A C 1
ATOM 840 O O . ALA A 1 110 ? -3.550 3.829 13.584 1.00 82.19 110 ALA A O 1
ATOM 841 N N . THR A 1 111 ? -1.501 4.106 12.695 1.00 84.81 111 THR A N 1
ATOM 842 C CA . THR A 1 111 ? -1.931 4.535 11.362 1.00 84.81 111 THR A CA 1
ATOM 843 C C . THR A 1 111 ? -1.046 3.838 10.338 1.00 84.81 111 THR A C 1
ATOM 845 O O . THR A 1 111 ? 0.171 3.786 10.539 1.00 84.81 111 THR A O 1
ATOM 848 N N . CYS A 1 112 ? -1.640 3.320 9.269 1.00 81.25 112 CYS A N 1
ATOM 849 C CA . CYS A 1 112 ? -0.950 2.634 8.183 1.00 81.25 112 CYS A CA 1
ATOM 850 C C . CYS A 1 112 ? -1.475 3.083 6.815 1.00 81.25 112 CYS A C 1
ATOM 852 O O . CYS A 1 112 ? -2.577 3.620 6.696 1.00 81.25 112 CYS A O 1
ATOM 854 N N . GLU A 1 113 ? -0.666 2.842 5.789 1.00 85.62 113 GLU A N 1
ATOM 855 C CA . GLU A 1 113 ? -1.034 2.992 4.384 1.00 85.62 113 GLU A CA 1
ATOM 856 C C . GLU A 1 113 ? -0.969 1.619 3.715 1.00 85.62 113 GLU A C 1
ATOM 858 O O . GLU A 1 113 ? -0.056 0.835 3.982 1.00 85.62 113 GLU A O 1
ATOM 863 N N . LEU A 1 114 ? -1.956 1.323 2.875 1.00 84.62 114 LEU A N 1
ATOM 864 C CA . LEU A 1 114 ? -2.018 0.120 2.061 1.00 84.62 114 LEU A CA 1
ATOM 865 C C . LEU A 1 114 ? -2.108 0.529 0.593 1.00 84.62 114 LEU A C 1
ATOM 867 O O . LEU A 1 114 ? -3.008 1.275 0.212 1.00 84.62 114 LEU A O 1
ATOM 871 N N . GLN A 1 115 ? -1.205 0.006 -0.231 1.00 84.81 115 GLN A N 1
ATOM 872 C CA . GLN A 1 115 ? -1.312 0.083 -1.685 1.00 84.81 115 GLN A CA 1
ATOM 873 C C . GLN A 1 115 ? -2.036 -1.166 -2.181 1.00 84.81 115 GLN A C 1
ATOM 875 O O . GLN A 1 115 ? -1.550 -2.287 -2.020 1.00 84.81 115 GLN A O 1
ATOM 880 N N . ILE A 1 116 ? -3.220 -0.978 -2.756 1.00 81.06 116 ILE A N 1
ATOM 881 C CA . ILE A 1 116 ? -4.052 -2.062 -3.277 1.00 81.06 116 ILE A CA 1
ATOM 882 C C . ILE A 1 116 ? -4.107 -1.904 -4.797 1.00 81.06 116 ILE A C 1
AT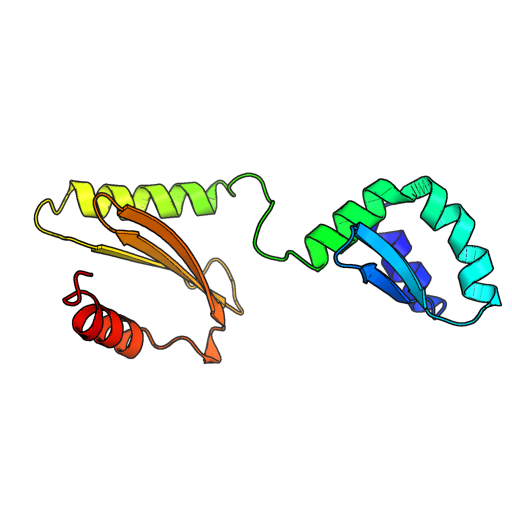OM 884 O O . ILE A 1 116 ? -4.562 -0.860 -5.254 1.00 81.06 116 ILE A O 1
ATOM 888 N N . PRO A 1 117 ? -3.677 -2.894 -5.603 1.00 83.88 117 PRO A N 1
ATOM 889 C CA . PRO A 1 117 ? -3.804 -2.820 -7.057 1.00 83.88 117 PRO A CA 1
ATOM 890 C C . PRO A 1 117 ? -5.239 -2.476 -7.461 1.00 83.88 117 PRO A C 1
ATOM 892 O O . PRO A 1 117 ? -6.178 -3.046 -6.905 1.00 83.88 117 PRO A O 1
ATOM 895 N N . ARG A 1 118 ? -5.420 -1.566 -8.420 1.00 78.31 118 ARG A N 1
ATOM 896 C CA . ARG A 1 118 ? -6.735 -0.989 -8.747 1.00 78.31 118 ARG A CA 1
ATOM 897 C C . ARG A 1 118 ? -7.765 -2.037 -9.168 1.00 78.31 118 ARG A C 1
ATOM 899 O O . ARG A 1 118 ? -8.914 -1.956 -8.756 1.00 78.31 118 ARG A O 1
ATOM 906 N N . ASP A 1 119 ? -7.324 -3.058 -9.896 1.00 85.00 119 ASP A N 1
ATOM 907 C CA . ASP A 1 119 ? -8.143 -4.210 -10.304 1.00 85.00 119 ASP A CA 1
ATOM 908 C C . ASP A 1 119 ? -8.619 -5.074 -9.117 1.00 85.00 119 ASP A C 1
ATOM 910 O O . ASP A 1 119 ? -9.624 -5.772 -9.198 1.00 85.00 119 ASP A O 1
ATOM 914 N N . ARG A 1 120 ? -7.920 -5.002 -7.978 1.00 82.94 120 ARG A N 1
ATOM 915 C CA . ARG A 1 120 ? -8.250 -5.729 -6.743 1.00 82.94 120 ARG A CA 1
ATOM 916 C C . ARG A 1 120 ? -8.925 -4.859 -5.687 1.00 82.94 120 ARG A C 1
ATOM 918 O O . ARG A 1 120 ? -9.243 -5.365 -4.611 1.00 82.94 120 ARG A O 1
ATOM 925 N N . TYR A 1 121 ? -9.090 -3.564 -5.945 1.00 84.06 121 TYR A N 1
ATOM 926 C CA . TYR A 1 121 ? -9.688 -2.655 -4.983 1.00 84.06 121 TYR A CA 1
ATOM 927 C C . TYR A 1 121 ? -11.213 -2.683 -5.086 1.00 84.06 121 TYR A C 1
ATOM 929 O O . TYR A 1 121 ? -11.791 -2.221 -6.067 1.00 84.06 121 TYR A O 1
ATOM 937 N N . ASP A 1 122 ? -11.858 -3.159 -4.024 1.00 84.12 122 ASP A N 1
ATOM 938 C CA . ASP A 1 122 ? -13.299 -3.042 -3.824 1.00 84.12 122 ASP A CA 1
ATOM 939 C C . ASP A 1 122 ? -13.562 -2.268 -2.526 1.00 84.12 122 ASP A C 1
ATOM 941 O O . ASP A 1 122 ? -13.344 -2.759 -1.414 1.00 84.12 122 ASP A O 1
ATOM 945 N N . GLY A 1 123 ? -14.005 -1.017 -2.678 1.00 77.31 123 GLY A N 1
ATOM 946 C CA . GLY A 1 123 ? -14.277 -0.133 -1.548 1.00 77.31 123 GLY A CA 1
ATOM 947 C C . GLY A 1 123 ? -15.434 -0.616 -0.672 1.00 77.31 123 GLY A C 1
ATOM 948 O O . GLY A 1 123 ? -15.380 -0.443 0.545 1.00 77.31 123 GLY A O 1
ATOM 949 N N . ALA A 1 124 ? -16.448 -1.261 -1.257 1.00 79.44 124 ALA A N 1
ATOM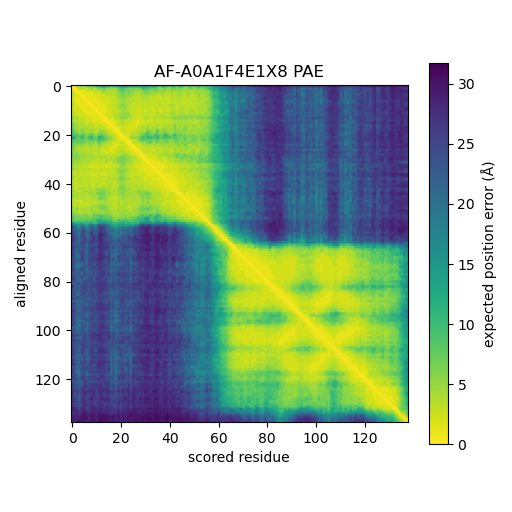 950 C CA . ALA A 1 124 ? -17.595 -1.772 -0.513 1.00 79.44 124 ALA A CA 1
ATOM 951 C C . ALA A 1 124 ? -17.200 -2.998 0.319 1.00 79.44 124 ALA A C 1
ATOM 953 O O . ALA A 1 124 ? -17.524 -3.068 1.505 1.00 79.44 124 ALA A O 1
ATOM 954 N N . LEU A 1 125 ? -16.427 -3.916 -0.268 1.00 81.19 125 LEU A N 1
ATOM 955 C CA . LEU A 1 125 ? -15.900 -5.083 0.439 1.00 81.19 125 LEU A CA 1
ATOM 956 C C . LEU A 1 125 ? -14.933 -4.684 1.560 1.00 81.19 125 LEU A C 1
ATOM 958 O O . LEU A 1 125 ? -14.948 -5.290 2.630 1.00 81.19 125 LEU A O 1
ATOM 962 N N . LEU A 1 126 ? -14.121 -3.644 1.353 1.00 77.69 126 LEU A N 1
ATOM 963 C CA . LEU A 1 126 ? -13.243 -3.107 2.391 1.00 77.69 126 LEU A CA 1
ATOM 964 C C . LEU A 1 126 ? -14.043 -2.580 3.594 1.00 77.69 126 LEU A C 1
ATOM 966 O O . LEU A 1 126 ? -13.751 -2.960 4.728 1.00 77.69 126 LEU A O 1
ATOM 970 N N . LEU A 1 127 ? -15.060 -1.746 3.353 1.00 74.81 127 LEU A N 1
ATOM 971 C CA . LEU A 1 127 ? -15.960 -1.234 4.396 1.00 74.81 127 LEU A CA 1
ATOM 972 C C . LEU A 1 127 ? -16.635 -2.375 5.173 1.00 74.81 127 LEU A C 1
ATOM 974 O O . LEU A 1 127 ? -16.632 -2.369 6.403 1.00 74.81 127 LEU A O 1
ATOM 978 N N . ASP A 1 128 ? -17.131 -3.384 4.460 1.00 78.69 128 ASP A N 1
ATOM 979 C CA . ASP A 1 128 ? -17.779 -4.566 5.033 1.00 78.69 128 ASP A CA 1
ATOM 980 C C . ASP A 1 128 ? -16.803 -5.455 5.833 1.00 78.69 128 ASP A C 1
ATOM 982 O O . ASP A 1 128 ? -17.160 -6.035 6.857 1.00 78.69 128 ASP A O 1
ATOM 986 N N . LEU A 1 129 ? -15.533 -5.556 5.424 1.00 78.81 129 LEU A N 1
ATOM 987 C CA . LEU A 1 129 ? -14.494 -6.237 6.208 1.00 78.81 129 LEU A CA 1
ATOM 988 C C . LEU A 1 129 ? -14.154 -5.483 7.496 1.00 78.81 129 LEU A C 1
ATOM 990 O O . LEU A 1 129 ? -13.947 -6.110 8.536 1.00 78.81 129 LEU A O 1
ATOM 994 N N . ILE A 1 130 ? -14.096 -4.154 7.450 1.00 72.94 130 ILE A N 1
ATOM 995 C CA . ILE A 1 130 ? -13.829 -3.341 8.639 1.00 72.94 130 ILE A CA 1
ATOM 996 C C . ILE A 1 130 ? -14.976 -3.461 9.631 1.00 72.94 130 ILE A C 1
ATOM 998 O O . ILE A 1 130 ? -14.715 -3.661 10.814 1.00 72.94 130 ILE A O 1
ATOM 1002 N N . ASP A 1 131 ? -16.225 -3.395 9.177 1.00 72.50 131 ASP A N 1
ATOM 1003 C CA . ASP A 1 131 ? -17.380 -3.586 10.055 1.00 72.50 131 ASP A CA 1
ATOM 1004 C C . ASP A 1 131 ? -17.328 -4.964 10.736 1.00 72.50 131 ASP A C 1
ATOM 1006 O O . ASP A 1 131 ? -17.306 -5.060 11.966 1.00 72.50 131 ASP A O 1
ATOM 1010 N N . ARG A 1 132 ? -17.126 -6.027 9.944 1.00 77.31 132 ARG A N 1
ATOM 1011 C CA . ARG A 1 132 ? -17.069 -7.410 10.443 1.00 77.31 132 ARG A CA 1
ATOM 1012 C C . ARG A 1 132 ? -15.912 -7.688 11.402 1.00 77.31 132 ARG A C 1
ATOM 1014 O O . ARG A 1 132 ? -16.086 -8.449 12.352 1.00 77.31 132 ARG A O 1
ATOM 1021 N N . HIS A 1 133 ? -14.732 -7.114 11.167 1.00 70.00 133 HIS A N 1
ATOM 1022 C CA . HIS A 1 133 ? -13.525 -7.443 11.935 1.00 70.00 133 HIS A CA 1
ATOM 1023 C C . HIS A 1 133 ? -13.125 -6.390 12.978 1.00 70.00 133 HIS A C 1
ATOM 1025 O O . HIS A 1 133 ? -12.317 -6.690 13.857 1.00 70.00 133 HIS A O 1
ATOM 1031 N N . SER A 1 134 ? -13.690 -5.179 12.954 1.00 63.22 134 SER A N 1
ATOM 1032 C CA . SER A 1 134 ? -13.387 -4.141 13.956 1.00 63.22 134 SER A CA 1
ATOM 1033 C C . SER A 1 134 ? -13.989 -4.431 15.337 1.00 63.22 134 SER A C 1
ATOM 1035 O O . SER A 1 134 ? -13.516 -3.889 16.343 1.00 63.22 134 SER A O 1
ATOM 1037 N N . ALA A 1 135 ? -14.985 -5.318 15.415 1.00 57.34 135 ALA A N 1
ATOM 1038 C CA . ALA A 1 135 ? -15.585 -5.772 16.668 1.00 57.34 135 ALA A CA 1
ATOM 1039 C C . ALA A 1 135 ? -14.682 -6.731 17.469 1.00 57.34 135 ALA A C 1
ATOM 1041 O O . ALA A 1 135 ? -14.855 -6.861 18.681 1.00 57.34 135 ALA A O 1
ATOM 1042 N N . THR A 1 136 ? -13.688 -7.366 16.840 1.00 44.66 136 THR A N 1
ATOM 1043 C CA . THR A 1 136 ? -12.865 -8.381 17.508 1.00 44.66 136 THR A CA 1
ATOM 1044 C C . THR A 1 136 ? -11.708 -7.732 18.262 1.00 44.66 136 THR A C 1
ATOM 1046 O O . THR A 1 136 ? -10.629 -7.479 17.727 1.00 44.66 136 THR A O 1
ATOM 1049 N N . VAL A 1 137 ? -11.947 -7.437 19.537 1.00 41.22 137 VAL A N 1
ATOM 1050 C CA . VAL A 1 137 ? -10.910 -7.095 20.514 1.00 41.22 137 VAL A CA 1
ATOM 1051 C C . VAL A 1 137 ? -10.248 -8.407 20.950 1.00 41.22 137 VAL A C 1
ATOM 1053 O O . VAL A 1 137 ? -10.921 -9.250 21.534 1.00 41.22 137 VAL A O 1
ATOM 1056 N N . HIS A 1 138 ? -8.967 -8.596 20.629 1.00 32.34 138 HIS A N 1
ATOM 1057 C CA . HIS A 1 138 ? -8.091 -9.494 21.389 1.00 32.34 138 HIS A CA 1
ATOM 1058 C C . HIS A 1 138 ? -7.255 -8.638 22.340 1.00 32.34 138 HIS A C 1
ATOM 1060 O O . HIS A 1 138 ? -6.769 -7.565 21.892 1.00 32.34 138 HIS A O 1
#

pLDDT: mean 77.48, std 11.9, range [32.34, 89.31]

Foldseek 3Di:
DQLVVLQVVLVVLQWHWDQDPVLDTDIDGDPVSCVVSVVVCVVCVVRNSVVNCCVVCVDDDDDCDVVNVVLVVVFVVVCVVVVPDQKGWDWDCPVDVQWIWIWMDGPPPDIDIDTHGPVRDDPVVVVVVCVVPVPDDD

Solvent-accessible surface area (backbone atoms only — not comparable to full-atom values): 8147 Å² total; per-residue (Å²): 133,57,50,70,57,53,53,54,49,36,43,74,63,50,25,45,79,43,78,41,99,87,74,46,79,42,80,48,54,53,71,68,48,43,62,66,44,48,62,59,48,61,74,44,36,70,54,39,49,50,51,52,44,48,69,73,43,80,79,79,79,71,75,78,46,73,62,56,51,50,50,54,50,49,25,51,48,51,35,66,77,34,77,85,48,60,62,26,74,45,78,42,64,83,88,34,94,65,30,32,39,37,36,41,28,38,69,98,75,53,70,52,76,43,82,35,49,48,96,74,58,50,71,68,60,50,53,53,47,47,63,71,52,70,73,67,81,129

Secondary structure (DSSP, 8-state):
--HHHHHHHHHHTT-EEEE-TTS-EEEES-HHHHHHHHHHHHHTHHHHHHHHHHHH-TTS-SS--HHHHHHHHHHHHHHHH-TT-SEEEEEESSS-SSEEEEEEEETTTEEEEEEEEGGG--HHHHHHHHHHHHT---

Radius of gyration: 21.23 Å; Cα contacts (8 Å, |Δi|>4): 140; chains: 1; bounding box: 53×30×44 Å

Nearest PDB structures (foldseek):
  6vrb-assembly1_C  TM=3.446E-01  e=7.400E-01  Listeria seeligeri
  7xw2-assembly1_A  TM=3.638E-01  e=9.997E-01  Homo sapiens
  7dru-assembly7_G  TM=4.627E-01  e=3.136E+00  Canis lupus familiaris
  4lid-assembly1_B  TM=4.416E-01  e=3.989E+00  Sulfolobus spindle-shaped virus 1
  7q3d-assembly1_C  TM=2.944E-01  e=3.989E+00  Homo sapiens

Mean predicted aligned error: 14.86 Å

Sequence (138 aa):
MTPATIIQKAQADGVTLILSPSGTIKAAGEREAVNRWLPIIREHKNEIVNELRAANNGAYDAPPDATAETRRQRVLAMLRENPTARYAIVTETESDPDAVIVTLAIRGRATCELQIPRDRYDGALLLDLIDRHSATVH